Protein AF-A0A6M1NKU4-F1 (afdb_monomer)

Sequence (114 aa):
MQKVGSPSHYQNLQDRETDELILVNLTSPYQQQIQELIQLVLKEGKFTFDRKVSMEKLIEHAQGLSYYSIQKTLINAVKRSLFAMKDTRTLKPKINTQIWQDLLIQEKEALAIK

Secondary structure (DSSP, 8-state):
-PPTT-HHHHHHHHHHHHHHHHHHH-S-HHHHHHHHHHHHHTGGGTSEESS---HHHHHHHHTTS-HHHHHHHHHHHHHHHHHH-S-TT-SSPEE-HHHHHHHHHHHHHHHHT-

pLDDT: mean 79.91, std 14.36, range [42.19, 95.75]

Solvent-accessible surface area (backbone atoms only — not comparable to full-atom values): 6647 Å² total; per-residue (Å²): 135,85,61,89,86,38,74,70,51,55,49,58,49,50,53,51,55,49,51,50,53,48,58,68,57,58,69,32,71,64,55,54,51,49,51,51,52,52,41,57,74,28,56,79,66,53,36,43,62,68,59,99,68,60,69,67,59,57,44,60,67,48,59,95,56,53,71,66,56,52,51,51,34,47,54,49,20,45,51,55,29,57,73,69,48,90,66,88,80,59,86,59,50,51,27,45,57,63,58,29,52,53,41,45,51,52,52,51,54,64,58,72,77,109

Mean predicted aligned error: 11.02 Å

Radius of gyration: 20.95 Å; Cα contacts (8 Å, |Δi|>4): 77; chains: 1; bounding box: 64×49×31 Å

Structure (mmCIF, N/CA/C/O backbone):
data_AF-A0A6M1NKU4-F1
#
_entry.id   AF-A0A6M1NKU4-F1
#
loop_
_atom_site.group_PDB
_atom_site.id
_atom_site.type_symbol
_atom_site.label_atom_id
_atom_site.label_alt_id
_atom_site.label_comp_id
_atom_site.label_asym_id
_atom_site.label_entity_id
_atom_site.label_seq_id
_atom_site.pdbx_PDB_ins_code
_atom_site.Cartn_x
_atom_site.Cartn_y
_atom_site.Cartn_z
_atom_site.occupancy
_atom_site.B_iso_or_equiv
_atom_site.auth_seq_id
_atom_site.auth_comp_id
_atom_site.auth_asym_id
_atom_site.auth_atom_id
_atom_site.pdbx_PDB_model_num
ATOM 1 N N . MET A 1 1 ? -44.823 26.886 3.024 1.00 53.31 1 MET A N 1
ATOM 2 C CA . MET A 1 1 ? -43.696 27.833 2.875 1.00 53.31 1 MET A CA 1
ATOM 3 C C . MET A 1 1 ? -43.113 28.086 4.257 1.00 53.31 1 MET A C 1
ATOM 5 O O . MET A 1 1 ? -43.798 28.667 5.089 1.00 53.31 1 MET A O 1
ATOM 9 N N . GLN A 1 2 ? -41.924 27.559 4.548 1.00 55.16 2 GLN A N 1
ATOM 10 C CA . GLN A 1 2 ? -41.281 27.721 5.856 1.00 55.16 2 GLN A CA 1
ATOM 11 C C . GLN A 1 2 ? -40.702 29.141 5.949 1.00 55.16 2 GLN A C 1
ATOM 13 O O . GLN A 1 2 ? -39.984 29.565 5.045 1.00 55.16 2 GLN A O 1
ATOM 18 N N . LYS A 1 3 ? -41.072 29.909 6.983 1.00 58.81 3 LYS A N 1
ATOM 19 C CA . LYS A 1 3 ? -40.643 31.309 7.121 1.00 58.81 3 LYS A CA 1
ATOM 20 C C . LYS A 1 3 ? -39.154 31.370 7.471 1.00 58.81 3 LYS A C 1
ATOM 22 O O . LYS A 1 3 ? -38.728 30.748 8.447 1.00 58.81 3 LYS A O 1
ATOM 27 N N . VAL A 1 4 ? -38.388 32.126 6.684 1.00 59.09 4 VAL A N 1
ATOM 28 C CA . VAL A 1 4 ? -36.978 32.443 6.959 1.00 59.09 4 VAL A CA 1
ATOM 29 C C . VAL A 1 4 ? -36.848 33.034 8.367 1.00 59.09 4 VAL A C 1
ATOM 31 O O . VAL A 1 4 ? -37.649 33.881 8.758 1.00 59.09 4 VAL A O 1
ATOM 34 N N . GLY A 1 5 ? -35.905 32.514 9.154 1.00 58.09 5 GLY A N 1
ATOM 35 C CA . GLY A 1 5 ? -35.713 32.896 10.560 1.00 58.09 5 GLY A CA 1
ATOM 36 C C . GLY A 1 5 ? -36.561 32.136 11.594 1.00 58.09 5 GLY A C 1
ATOM 37 O O . GLY A 1 5 ? -36.564 32.499 12.765 1.00 58.09 5 GLY A O 1
ATOM 38 N N . SER A 1 6 ? -37.282 31.079 11.207 1.00 64.88 6 SER A N 1
ATOM 39 C CA . SER A 1 6 ? -37.908 30.177 12.192 1.00 64.88 6 SER A CA 1
ATOM 40 C C . SER A 1 6 ? -36.846 29.277 12.849 1.00 64.88 6 SER A C 1
ATOM 42 O O . SER A 1 6 ? -35.890 28.916 12.164 1.00 64.88 6 SER A O 1
ATOM 44 N N . PRO A 1 7 ? -37.006 28.821 14.106 1.00 66.00 7 PRO A N 1
ATOM 45 C CA . PRO A 1 7 ? -36.023 27.957 14.779 1.00 66.00 7 PRO A CA 1
ATOM 46 C C . PRO A 1 7 ? -35.606 26.729 13.952 1.00 66.00 7 PRO A C 1
ATOM 48 O O . PRO A 1 7 ? -34.427 26.419 13.839 1.00 66.00 7 PRO A O 1
ATOM 51 N N . SER A 1 8 ? -36.554 26.108 13.246 1.00 66.00 8 SER A N 1
ATOM 52 C CA . SER A 1 8 ? -36.288 24.971 12.354 1.00 66.00 8 SER A CA 1
ATOM 53 C C . SER A 1 8 ? -35.449 25.323 11.113 1.00 66.00 8 SER A C 1
ATOM 55 O O . SER A 1 8 ? -34.836 24.446 10.523 1.00 66.00 8 SER A O 1
ATOM 57 N N . HIS A 1 9 ? -35.426 26.587 10.680 1.00 63.38 9 HIS A N 1
ATOM 58 C CA . HIS A 1 9 ? -34.562 27.051 9.589 1.00 63.38 9 HIS A CA 1
ATOM 59 C C . HIS A 1 9 ? -33.100 27.158 10.041 1.00 63.38 9 HIS A C 1
ATOM 61 O O . HIS A 1 9 ? -32.214 26.783 9.282 1.00 63.38 9 HIS A O 1
ATOM 67 N N . TYR A 1 10 ? -32.859 27.609 11.278 1.00 61.44 10 TYR A N 1
ATOM 68 C CA . TYR A 1 10 ? -31.519 27.646 11.871 1.00 61.44 10 TYR A CA 1
ATOM 69 C C . TYR A 1 10 ? -30.987 26.242 12.167 1.00 61.44 10 TYR A C 1
ATOM 71 O O . TYR A 1 10 ? -29.826 25.975 11.877 1.00 61.44 10 TYR A O 1
ATOM 79 N N . GLN A 1 11 ? -31.854 25.334 12.627 1.00 67.19 11 GLN A N 1
ATOM 80 C CA . GLN A 1 11 ? -31.512 23.923 12.824 1.00 67.19 11 GLN A CA 1
ATOM 81 C C . GLN A 1 11 ? -31.032 23.275 11.515 1.00 67.19 11 GLN A C 1
ATOM 83 O O . GLN A 1 11 ? -29.927 22.760 11.456 1.00 67.19 11 GLN A O 1
ATOM 88 N N . ASN A 1 12 ? -31.792 23.428 10.423 1.00 72.06 12 ASN A N 1
ATOM 89 C CA . ASN A 1 12 ? -31.426 22.870 9.116 1.00 72.06 12 ASN A CA 1
ATOM 90 C C . ASN A 1 12 ? -30.137 23.472 8.522 1.00 72.06 12 ASN A C 1
ATOM 92 O O . ASN A 1 12 ? -29.499 22.838 7.686 1.00 72.06 12 ASN A O 1
ATOM 96 N N . LEU A 1 13 ? -29.785 24.713 8.879 1.00 61.97 13 LEU A N 1
ATOM 97 C CA . LEU A 1 13 ? -28.531 25.340 8.452 1.00 61.97 13 LEU A CA 1
ATOM 98 C C . LEU A 1 13 ? -27.347 24.800 9.261 1.00 61.97 13 LEU A C 1
ATOM 100 O O . LEU A 1 13 ? -26.348 24.421 8.659 1.00 61.97 13 LEU A O 1
ATOM 104 N N . GLN A 1 14 ? -27.498 24.674 10.583 1.00 67.62 14 GLN A N 1
ATOM 105 C CA . GLN A 1 14 ? -26.500 24.038 11.445 1.00 67.62 14 GLN A CA 1
ATOM 106 C C . GLN A 1 14 ? -26.290 22.570 11.084 1.00 67.62 14 GLN A C 1
ATOM 108 O O . GLN A 1 14 ? -25.148 22.148 10.958 1.00 67.62 14 GLN A O 1
ATOM 113 N N . ASP A 1 15 ? -27.355 21.806 10.853 1.00 65.75 15 ASP A N 1
ATOM 114 C CA . ASP A 1 15 ? -27.259 20.392 10.481 1.00 65.75 15 ASP A CA 1
ATOM 115 C C . ASP A 1 15 ? -26.511 20.228 9.145 1.00 65.75 15 ASP A C 1
ATOM 117 O O . ASP A 1 15 ? -25.635 19.378 9.029 1.00 65.75 15 ASP A O 1
ATOM 121 N N . ARG A 1 16 ? -26.748 21.116 8.167 1.00 68.19 16 ARG A N 1
ATOM 122 C CA . ARG A 1 16 ? -26.014 21.120 6.888 1.00 68.19 16 ARG A CA 1
ATOM 123 C C . ARG A 1 16 ? -24.546 21.525 7.022 1.00 68.19 16 ARG A C 1
ATOM 125 O O . ARG A 1 16 ? -23.703 20.902 6.385 1.00 68.19 16 ARG A O 1
ATOM 132 N N . GLU A 1 17 ? -24.234 22.540 7.826 1.00 64.56 17 GLU A N 1
ATOM 133 C CA . GLU A 1 17 ? -22.843 22.920 8.123 1.00 64.56 17 GLU A CA 1
ATOM 134 C C . GLU A 1 17 ? -22.112 21.808 8.892 1.00 64.56 17 GLU A C 1
ATOM 136 O O . GLU A 1 17 ? -20.930 21.557 8.656 1.00 64.56 17 GLU A O 1
ATOM 141 N N . THR A 1 18 ? -22.819 21.097 9.774 1.00 58.22 18 THR A N 1
ATOM 142 C CA . THR A 1 18 ? -22.282 19.960 10.532 1.00 58.22 18 THR A CA 1
ATOM 143 C C . THR A 1 18 ? -22.040 18.758 9.617 1.00 58.22 18 THR A C 1
ATOM 145 O O . THR A 1 18 ? -20.975 18.151 9.693 1.00 58.22 18 THR A O 1
ATOM 148 N N . ASP A 1 19 ? -22.957 18.459 8.695 1.00 56.53 19 ASP A N 1
ATOM 149 C CA . ASP A 1 19 ? -22.805 17.393 7.698 1.00 56.53 19 ASP A CA 1
ATOM 150 C C . ASP A 1 19 ? -21.655 17.670 6.710 1.00 56.53 19 ASP A C 1
ATOM 152 O O . ASP A 1 19 ? -20.893 16.759 6.377 1.00 56.53 19 ASP A O 1
ATOM 156 N N . GLU A 1 20 ? -21.458 18.924 6.281 1.00 57.16 20 GLU A N 1
ATOM 157 C CA . GLU A 1 20 ? -20.295 19.325 5.4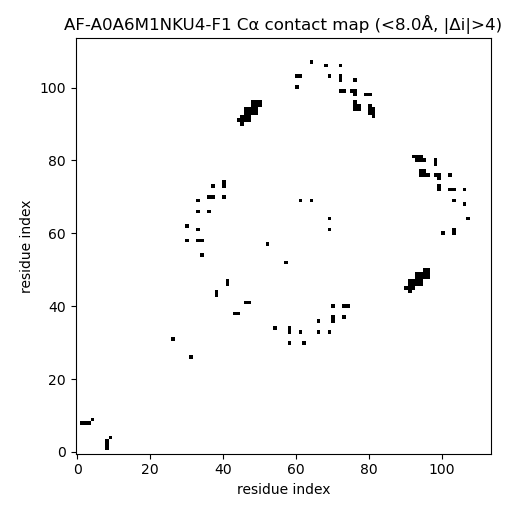71 1.00 57.16 20 GLU A CA 1
ATOM 158 C C . GLU A 1 20 ? -18.976 19.228 6.256 1.00 57.16 20 GLU A C 1
ATOM 160 O O . GLU A 1 20 ? -17.985 18.714 5.733 1.00 57.16 20 GLU A O 1
ATOM 165 N N . LEU A 1 21 ? -18.950 19.649 7.526 1.00 55.72 21 LEU A N 1
ATOM 166 C CA . LEU A 1 21 ? -17.779 19.498 8.401 1.00 55.72 21 LEU A CA 1
ATOM 167 C C . LEU A 1 21 ? -17.446 18.029 8.682 1.00 55.72 21 LEU A C 1
ATOM 169 O O . LEU A 1 21 ? -16.270 17.673 8.791 1.00 55.72 21 LEU A O 1
ATOM 173 N N . ILE A 1 22 ? -18.458 17.170 8.773 1.00 51.00 22 ILE A N 1
ATOM 174 C CA . ILE A 1 22 ? -18.294 15.724 8.892 1.00 51.00 22 ILE A CA 1
ATOM 175 C C . ILE A 1 22 ? -17.687 15.175 7.592 1.00 51.00 22 ILE A C 1
ATOM 177 O O . ILE A 1 22 ? -16.645 14.532 7.655 1.00 51.00 22 ILE A O 1
ATOM 181 N N . LEU A 1 23 ? -18.219 15.505 6.411 1.00 49.56 23 LEU A N 1
ATOM 182 C CA . LEU A 1 23 ? -17.673 15.060 5.115 1.00 49.56 23 LEU A CA 1
ATOM 183 C C . LEU A 1 23 ? -16.225 15.519 4.854 1.00 49.56 23 LEU A C 1
ATOM 185 O O . LEU A 1 23 ? -15.425 14.739 4.337 1.00 49.56 23 LEU A O 1
ATOM 189 N N . VAL A 1 24 ? -15.856 16.741 5.253 1.00 51.03 24 VAL A N 1
ATOM 190 C CA . VAL A 1 24 ? -14.492 17.287 5.090 1.00 51.03 24 VAL A CA 1
ATOM 191 C C . VAL A 1 24 ? -13.487 16.683 6.089 1.00 51.03 24 VAL A C 1
ATOM 193 O O . VAL A 1 24 ? -12.321 16.501 5.744 1.00 51.03 24 VAL A O 1
ATOM 196 N N . ASN A 1 25 ? -13.916 16.283 7.292 1.00 47.50 25 ASN A N 1
ATOM 197 C CA . ASN A 1 25 ? -13.081 15.514 8.233 1.00 47.50 25 ASN A CA 1
ATOM 198 C C . ASN A 1 25 ? -13.058 13.995 7.936 1.00 47.50 25 ASN A C 1
ATOM 200 O O . ASN A 1 25 ? -12.262 13.255 8.520 1.00 47.50 25 ASN A O 1
ATOM 204 N N . LEU A 1 26 ? -13.919 13.518 7.028 1.00 42.19 26 LEU A N 1
ATOM 205 C CA . LEU A 1 26 ? -14.087 12.104 6.674 1.00 42.19 26 LEU A CA 1
ATOM 206 C C . LEU A 1 26 ? -13.152 11.597 5.562 1.00 42.19 26 LEU A C 1
ATOM 208 O O . LEU A 1 26 ? -13.098 10.382 5.363 1.00 42.19 26 LEU A O 1
ATOM 212 N N . THR A 1 27 ? -12.314 12.436 4.932 1.00 51.56 27 THR A N 1
ATOM 213 C CA . THR A 1 27 ? -10.993 11.945 4.484 1.00 51.56 27 THR A CA 1
ATOM 214 C C . THR A 1 27 ? -10.153 11.711 5.732 1.00 51.56 27 THR A C 1
ATOM 216 O O . THR A 1 27 ? -9.376 12.569 6.142 1.00 51.56 27 THR A O 1
ATOM 219 N N . SER A 1 28 ? -10.425 10.589 6.401 1.00 63.88 28 SER A N 1
ATOM 220 C CA . SER A 1 28 ? -9.990 10.286 7.763 1.00 63.88 28 SER A CA 1
ATOM 221 C C . SER A 1 28 ? -8.502 10.612 7.966 1.00 63.88 28 SER A C 1
ATOM 223 O O . SER A 1 28 ? -7.705 10.302 7.074 1.00 63.88 28 SER A O 1
ATOM 225 N N . PRO A 1 29 ? -8.073 11.136 9.134 1.00 69.69 29 PRO A N 1
ATOM 226 C CA . PRO A 1 29 ? -6.647 11.296 9.449 1.00 69.69 29 PRO A CA 1
ATOM 227 C C . PRO A 1 29 ? -5.860 10.000 9.203 1.00 69.69 29 PRO A C 1
ATOM 229 O O . PRO A 1 29 ? -4.696 10.032 8.819 1.00 69.69 29 PRO A O 1
ATOM 232 N N . TYR A 1 30 ? -6.525 8.849 9.316 1.00 80.56 30 TYR A N 1
ATOM 233 C CA . TYR A 1 30 ? -5.987 7.552 8.933 1.00 80.56 30 TYR A CA 1
ATOM 234 C C . TYR A 1 30 ? -5.652 7.432 7.432 1.00 80.56 30 TYR A C 1
ATOM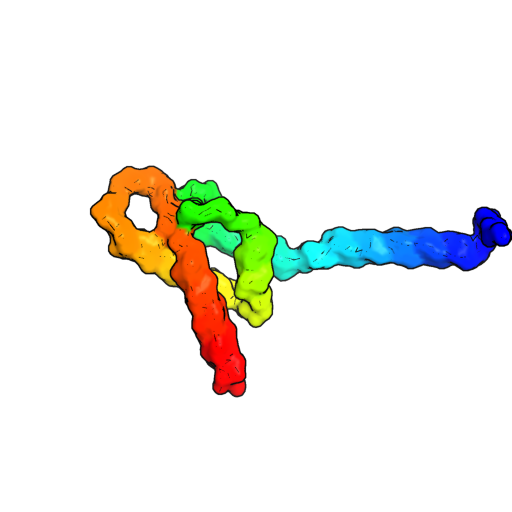 236 O O . TYR A 1 30 ? -4.571 6.976 7.074 1.00 80.56 30 TYR A O 1
ATOM 244 N N . GLN A 1 31 ? -6.534 7.874 6.531 1.00 84.44 31 GLN A N 1
ATOM 245 C CA . GLN A 1 31 ? -6.276 7.870 5.086 1.00 84.44 31 GLN A CA 1
ATOM 246 C C . GLN A 1 31 ? -5.132 8.819 4.706 1.00 84.44 31 GLN A C 1
ATOM 248 O O . GLN A 1 31 ? -4.290 8.454 3.885 1.00 84.44 31 GLN A O 1
ATOM 253 N N . GLN A 1 32 ? -5.064 9.999 5.333 1.00 85.69 32 GLN A N 1
ATOM 254 C CA . GLN A 1 32 ? -3.952 10.939 5.144 1.00 85.69 32 GLN A CA 1
ATOM 255 C C . GLN A 1 32 ? -2.624 10.332 5.613 1.00 85.69 32 GLN A C 1
ATOM 257 O O . GLN A 1 32 ? -1.646 10.340 4.871 1.00 85.69 32 GLN A O 1
ATOM 262 N N . GLN A 1 33 ? -2.610 9.702 6.788 1.00 88.38 33 GLN A N 1
ATOM 263 C CA . GLN A 1 33 ? -1.428 9.020 7.317 1.00 88.38 33 GLN A CA 1
ATOM 264 C C . GLN A 1 33 ? -0.990 7.842 6.431 1.00 88.38 33 GLN A C 1
ATOM 266 O O . GLN A 1 33 ? 0.206 7.633 6.227 1.00 88.38 33 GLN A O 1
ATOM 271 N N . ILE A 1 34 ? -1.929 7.088 5.844 1.00 89.50 34 ILE A N 1
ATOM 272 C CA . ILE A 1 34 ? -1.595 6.055 4.849 1.00 89.50 34 ILE A CA 1
ATOM 273 C C . ILE A 1 34 ? -0.978 6.691 3.602 1.00 89.50 34 ILE A C 1
ATOM 275 O O . ILE A 1 34 ? 0.023 6.184 3.095 1.00 89.50 34 ILE A O 1
ATOM 279 N N . GLN A 1 35 ? -1.544 7.789 3.103 1.00 90.88 35 GLN A N 1
ATOM 280 C CA . GLN A 1 35 ? -0.995 8.493 1.948 1.00 90.88 35 GLN A CA 1
ATOM 281 C C . GLN A 1 35 ? 0.443 8.958 2.200 1.00 90.88 35 GLN A C 1
ATOM 283 O O . GLN A 1 35 ? 1.320 8.715 1.368 1.00 90.88 35 GLN A O 1
ATOM 288 N N . GLU A 1 36 ? 0.695 9.589 3.345 1.00 90.31 36 GLU A N 1
ATOM 289 C CA . GLU A 1 36 ? 2.027 10.032 3.764 1.00 90.31 36 GLU A CA 1
ATOM 290 C C . GLU A 1 36 ? 2.996 8.855 3.872 1.00 90.31 36 GLU A C 1
ATOM 292 O O . GLU A 1 36 ? 4.106 8.910 3.342 1.00 90.31 36 GLU A O 1
ATOM 297 N N . LEU A 1 37 ? 2.560 7.745 4.475 1.00 91.31 37 LEU A N 1
ATOM 298 C CA . LEU A 1 37 ? 3.352 6.522 4.565 1.00 91.31 37 LEU A CA 1
ATOM 299 C C . LEU A 1 37 ? 3.731 5.989 3.177 1.00 91.31 37 LEU A C 1
ATOM 301 O O . LEU A 1 37 ? 4.888 5.628 2.947 1.00 91.31 37 LEU A O 1
ATOM 305 N N . ILE A 1 38 ? 2.779 5.951 2.239 1.00 90.88 38 ILE A N 1
ATOM 306 C CA . ILE A 1 38 ? 3.038 5.529 0.859 1.00 90.88 38 ILE A CA 1
ATOM 307 C C . ILE A 1 38 ? 4.080 6.456 0.229 1.00 90.88 38 ILE A C 1
ATOM 309 O O . ILE A 1 38 ? 5.080 5.975 -0.302 1.00 90.88 38 ILE A O 1
ATOM 313 N N . GLN A 1 39 ? 3.899 7.775 0.322 1.00 90.88 39 GLN A N 1
ATOM 314 C CA . GLN A 1 39 ? 4.831 8.752 -0.249 1.00 90.88 39 GLN A CA 1
ATOM 315 C C . GLN A 1 39 ? 6.243 8.641 0.345 1.00 90.88 39 GLN A C 1
ATOM 317 O O . GLN A 1 39 ? 7.230 8.674 -0.400 1.00 90.88 39 GLN A O 1
ATOM 322 N N . LEU A 1 40 ? 6.343 8.423 1.658 1.00 90.94 40 LEU A N 1
ATOM 323 C CA . LEU A 1 40 ? 7.605 8.229 2.367 1.00 90.94 40 LEU A CA 1
ATOM 324 C C . LEU A 1 40 ? 8.341 6.978 1.869 1.00 90.94 40 LEU A C 1
ATOM 326 O O . LEU A 1 40 ? 9.540 7.023 1.585 1.00 90.94 40 LEU A O 1
ATOM 330 N N . VAL A 1 41 ? 7.631 5.857 1.710 1.00 88.31 41 VAL A N 1
ATOM 331 C CA . VAL A 1 41 ? 8.229 4.607 1.211 1.00 88.31 41 VAL A CA 1
ATOM 332 C C . VAL A 1 41 ? 8.631 4.726 -0.260 1.00 88.31 41 VAL A C 1
ATOM 334 O O . VAL A 1 41 ? 9.684 4.218 -0.654 1.00 88.31 41 VAL A O 1
ATOM 337 N N . LEU A 1 42 ? 7.865 5.471 -1.062 1.00 88.19 42 LEU A N 1
ATOM 338 C CA . LEU A 1 42 ? 8.244 5.834 -2.431 1.00 88.19 42 LEU A CA 1
ATOM 339 C C . LEU A 1 42 ? 9.430 6.816 -2.493 1.00 88.19 42 LEU A C 1
ATOM 341 O O . LEU A 1 42 ? 9.887 7.149 -3.594 1.00 88.19 42 LEU A O 1
ATOM 345 N N . LYS A 1 43 ? 9.952 7.243 -1.331 1.00 84.62 43 LYS A N 1
ATOM 346 C CA . LYS A 1 43 ? 11.025 8.228 -1.165 1.00 84.62 43 LYS A CA 1
ATOM 347 C C . LYS A 1 43 ? 10.780 9.459 -2.035 1.00 84.62 43 LYS A C 1
ATOM 349 O O . LYS A 1 43 ? 11.658 9.835 -2.811 1.00 84.62 43 LYS A O 1
ATOM 354 N N . GLU A 1 44 ? 9.562 9.997 -1.964 1.00 76.50 44 GLU A N 1
ATOM 355 C CA . GLU A 1 44 ? 9.166 11.229 -2.660 1.00 76.50 44 GLU A CA 1
ATOM 356 C C . GLU A 1 44 ? 9.455 11.194 -4.177 1.00 76.50 44 GLU A C 1
ATOM 358 O O . GLU A 1 44 ? 9.941 12.150 -4.777 1.00 76.50 44 GLU A O 1
ATOM 363 N N . GLY A 1 45 ? 9.174 10.060 -4.830 1.00 70.06 45 GLY A N 1
ATOM 364 C CA . GLY A 1 45 ? 9.230 9.943 -6.294 1.00 70.06 45 GLY A CA 1
ATOM 365 C C . GLY A 1 45 ? 10.497 9.303 -6.868 1.00 70.06 45 GLY A C 1
ATOM 366 O O . GLY A 1 45 ? 10.666 9.283 -8.093 1.00 70.06 45 GLY A O 1
ATOM 367 N N . LYS A 1 46 ? 11.362 8.722 -6.022 1.00 83.88 46 LYS A N 1
ATOM 368 C CA . LYS A 1 46 ? 12.419 7.793 -6.482 1.00 83.88 46 LYS A CA 1
ATOM 369 C C . LYS A 1 46 ? 11.837 6.471 -6.980 1.00 83.88 46 LYS A C 1
ATOM 371 O O . LYS A 1 46 ? 12.429 5.827 -7.843 1.00 83.88 46 LYS A O 1
ATOM 376 N N . PHE A 1 47 ? 10.668 6.098 -6.467 1.00 86.75 47 PHE A N 1
ATOM 377 C CA . PHE A 1 47 ? 9.875 4.982 -6.957 1.00 86.75 47 PHE A CA 1
ATOM 378 C C . PHE A 1 47 ? 8.533 5.477 -7.484 1.00 86.75 47 PHE A C 1
ATOM 380 O O . PHE A 1 47 ? 7.976 6.459 -6.996 1.00 86.75 47 PHE A O 1
ATOM 387 N N . THR A 1 48 ? 8.004 4.776 -8.480 1.00 88.75 48 THR A N 1
ATOM 388 C CA . THR A 1 48 ? 6.665 5.033 -9.026 1.00 88.75 48 THR A CA 1
ATOM 389 C C . THR A 1 48 ? 5.938 3.714 -9.216 1.00 88.75 48 THR A C 1
ATOM 391 O O . THR A 1 48 ? 6.584 2.680 -9.346 1.00 88.75 48 THR A O 1
ATOM 394 N N . PHE A 1 49 ? 4.610 3.720 -9.230 1.00 90.00 49 PHE A N 1
ATOM 395 C CA . PHE A 1 49 ? 3.854 2.521 -9.585 1.00 90.00 49 PHE A CA 1
ATOM 396 C C . PHE A 1 49 ? 3.918 2.255 -11.095 1.00 90.00 49 PHE A C 1
ATOM 398 O O . PHE A 1 49 ? 4.056 3.176 -11.903 1.00 90.00 49 PHE A O 1
ATOM 405 N N . ASP A 1 50 ? 3.848 0.983 -11.481 1.00 89.12 50 ASP A N 1
ATOM 406 C CA . ASP A 1 50 ? 3.923 0.535 -12.874 1.00 89.12 50 ASP A CA 1
ATOM 407 C C . ASP A 1 50 ? 2.708 0.946 -13.716 1.00 89.12 50 ASP A C 1
ATOM 409 O O . ASP A 1 50 ? 2.840 1.185 -14.921 1.00 89.12 50 ASP A O 1
ATOM 413 N N . ARG A 1 51 ? 1.550 1.094 -13.070 1.00 88.00 51 ARG A N 1
ATOM 414 C CA . ARG A 1 51 ? 0.276 1.524 -13.655 1.00 88.00 51 ARG A CA 1
ATOM 415 C C . ARG A 1 51 ? -0.213 2.836 -13.042 1.00 88.00 51 ARG A C 1
ATOM 417 O O . ARG A 1 51 ? 0.068 3.151 -11.888 1.00 88.00 51 ARG A O 1
ATOM 424 N N . LYS A 1 52 ? -1.004 3.590 -13.814 1.00 81.81 52 LYS A N 1
ATOM 425 C CA . LYS A 1 52 ? -1.731 4.764 -13.308 1.00 81.81 52 LYS A CA 1
ATOM 426 C C . LYS A 1 52 ? -2.868 4.286 -12.403 1.00 81.81 52 LYS A C 1
ATOM 428 O O . LYS A 1 52 ? -3.925 3.903 -12.893 1.00 81.81 52 LYS A O 1
ATOM 433 N N . VAL A 1 53 ? -2.633 4.278 -11.096 1.00 81.94 53 VAL A N 1
ATOM 434 C CA . VAL A 1 53 ? -3.644 3.968 -10.076 1.00 81.94 53 VAL A CA 1
ATOM 435 C C . VAL A 1 53 ? -3.799 5.187 -9.185 1.00 81.94 53 VAL A C 1
ATOM 437 O O . VAL A 1 53 ? -2.807 5.823 -8.829 1.00 81.94 53 VAL A O 1
ATOM 440 N N . SER A 1 54 ? -5.046 5.542 -8.875 1.00 84.69 54 SER A N 1
ATOM 441 C CA . SER A 1 54 ? -5.323 6.657 -7.976 1.00 84.69 54 SER A CA 1
ATOM 442 C C . SER A 1 54 ? -4.869 6.313 -6.561 1.00 84.69 54 SER A C 1
ATOM 444 O O . SER A 1 54 ? -5.004 5.177 -6.106 1.00 84.69 54 SER A O 1
ATOM 446 N N . MET A 1 55 ? -4.345 7.316 -5.858 1.00 83.75 55 MET A N 1
ATOM 447 C CA . MET A 1 55 ? -3.941 7.167 -4.461 1.00 83.75 55 MET A CA 1
ATOM 448 C C . MET A 1 55 ? -5.109 6.683 -3.591 1.00 83.75 55 MET A C 1
ATOM 450 O O . MET A 1 55 ? -4.932 5.789 -2.772 1.00 83.75 55 MET A O 1
ATOM 454 N N . GLU A 1 56 ? -6.317 7.181 -3.856 1.00 85.88 56 GLU A N 1
ATOM 455 C CA . GLU A 1 56 ? -7.560 6.768 -3.193 1.00 85.88 56 GLU A CA 1
ATOM 456 C C . GLU A 1 56 ? -7.775 5.249 -3.219 1.00 85.88 56 GLU A C 1
ATOM 458 O O . GLU A 1 56 ? -8.011 4.650 -2.174 1.00 85.88 56 GLU A O 1
ATOM 463 N N . LYS A 1 57 ? -7.599 4.598 -4.379 1.00 88.50 57 LYS A N 1
ATOM 464 C CA . LYS A 1 57 ? -7.754 3.138 -4.499 1.00 88.50 57 LYS A CA 1
ATOM 465 C C . LYS A 1 57 ? -6.684 2.378 -3.725 1.00 88.50 57 LYS A C 1
ATOM 467 O O . LYS A 1 57 ? -6.955 1.332 -3.146 1.00 88.50 57 LYS A O 1
ATOM 472 N N . LEU A 1 58 ? -5.450 2.882 -3.720 1.00 87.94 58 LEU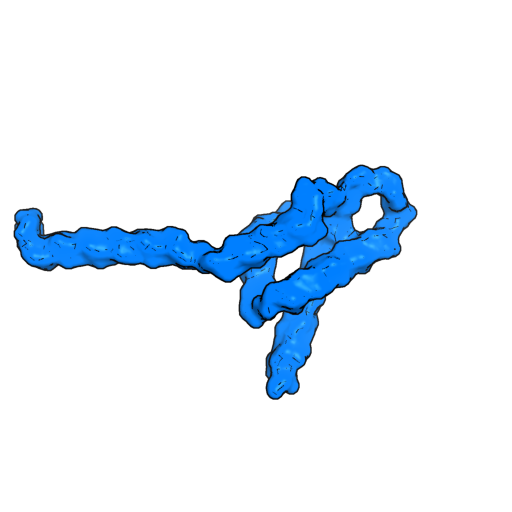 A N 1
ATOM 473 C CA . LEU A 1 58 ? -4.361 2.262 -2.959 1.00 87.94 58 LEU A CA 1
ATOM 474 C C . LEU A 1 58 ? -4.641 2.324 -1.455 1.00 87.94 58 LEU A C 1
ATOM 476 O O . LEU A 1 58 ? -4.429 1.337 -0.751 1.00 87.94 58 LEU A O 1
ATOM 480 N N . ILE A 1 59 ? -5.158 3.460 -0.986 1.00 89.12 59 ILE A N 1
ATOM 481 C CA . ILE A 1 59 ? -5.571 3.647 0.403 1.00 89.12 59 ILE A CA 1
ATOM 482 C C . ILE A 1 59 ? -6.735 2.711 0.737 1.00 89.12 59 ILE A C 1
ATOM 484 O O . ILE A 1 59 ? -6.657 2.013 1.742 1.00 89.12 59 ILE A O 1
ATOM 488 N N . GLU A 1 60 ? -7.766 2.636 -0.108 1.00 88.81 60 GLU A N 1
ATOM 489 C CA . GLU A 1 60 ? -8.922 1.743 0.070 1.00 88.81 60 GLU A CA 1
ATOM 490 C C . GLU A 1 60 ? -8.489 0.278 0.250 1.00 88.81 60 GLU A C 1
ATOM 492 O O . GLU A 1 60 ? -8.898 -0.394 1.197 1.00 88.81 60 GLU A O 1
ATOM 497 N N . HIS A 1 61 ? -7.566 -0.212 -0.582 1.00 88.31 61 HIS A N 1
ATOM 498 C CA . HIS A 1 61 ? -7.034 -1.569 -0.430 1.00 88.31 61 HIS A CA 1
ATOM 499 C C . HIS A 1 61 ? -6.263 -1.779 0.879 1.00 88.31 61 HIS A C 1
ATOM 501 O O . HIS A 1 61 ? -6.284 -2.884 1.428 1.00 88.31 61 HIS A O 1
ATOM 507 N N . ALA A 1 62 ? -5.600 -0.742 1.386 1.00 88.94 62 ALA A N 1
ATOM 508 C CA . ALA A 1 62 ? -4.835 -0.780 2.626 1.00 88.94 62 ALA A CA 1
ATOM 509 C C . ALA A 1 62 ? -5.698 -0.580 3.887 1.00 88.94 62 ALA A C 1
ATOM 511 O O . ALA A 1 62 ? -5.247 -0.915 4.983 1.00 88.94 62 ALA A O 1
ATOM 512 N N . GLN A 1 63 ? -6.935 -0.085 3.752 1.00 86.50 63 GLN A N 1
ATOM 513 C CA . GLN A 1 63 ? -7.832 0.137 4.886 1.00 86.50 63 GLN A CA 1
ATOM 514 C C . GLN A 1 63 ? -8.052 -1.141 5.702 1.00 86.50 63 GLN A C 1
ATOM 516 O O . GLN A 1 63 ? -8.193 -2.240 5.154 1.00 86.50 63 GLN A O 1
ATOM 521 N N . GLY A 1 64 ? -8.089 -0.976 7.025 1.00 84.19 64 GLY A N 1
ATOM 522 C CA . GLY A 1 64 ? -8.263 -2.066 7.988 1.00 84.19 64 GLY A CA 1
ATOM 523 C C . GLY A 1 64 ? -6.957 -2.744 8.410 1.00 84.19 64 GLY A C 1
ATOM 524 O O . GLY A 1 64 ? -6.983 -3.601 9.287 1.00 84.19 64 GLY A O 1
ATOM 525 N N . LEU A 1 65 ? -5.813 -2.360 7.834 1.00 87.44 65 LEU A N 1
ATOM 526 C CA . LEU A 1 65 ? -4.499 -2.839 8.262 1.00 87.44 65 LEU A CA 1
ATOM 527 C C . LEU A 1 65 ? -3.797 -1.834 9.181 1.00 87.44 65 LEU A C 1
ATOM 529 O O . LEU A 1 65 ? -3.978 -0.620 9.087 1.00 87.44 65 LEU A O 1
ATOM 533 N N . SER A 1 66 ? -2.935 -2.344 10.059 1.00 89.25 66 SER A N 1
ATOM 534 C CA . SER A 1 66 ? -2.046 -1.488 10.848 1.00 89.25 66 SER A CA 1
ATOM 535 C C . SER A 1 66 ? -1.030 -0.768 9.949 1.00 89.25 66 SER A C 1
ATOM 537 O O . SER A 1 66 ? -0.621 -1.301 8.914 1.00 89.25 66 SER A O 1
ATOM 539 N N . TYR A 1 67 ? -0.541 0.402 10.372 1.00 89.62 67 TYR A N 1
ATOM 540 C CA . TYR A 1 67 ? 0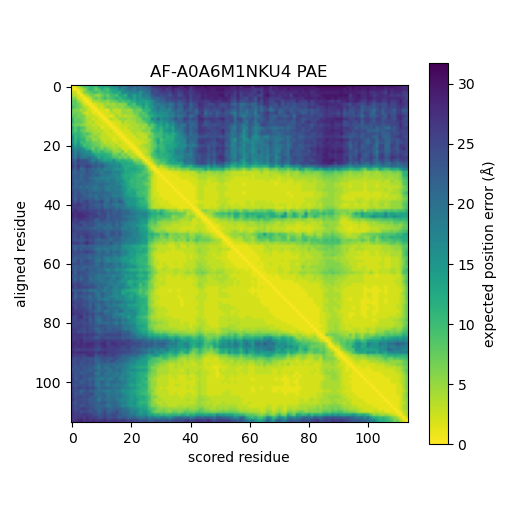.531 1.117 9.663 1.00 89.62 67 TYR A CA 1
ATOM 541 C C . TYR A 1 67 ? 1.765 0.250 9.418 1.00 89.62 67 TYR A C 1
ATOM 543 O O . TYR A 1 67 ? 2.338 0.280 8.331 1.00 89.62 67 TYR A O 1
ATOM 551 N N . TYR A 1 68 ? 2.139 -0.570 10.403 1.00 90.00 68 TYR A N 1
ATOM 552 C CA . TYR A 1 68 ? 3.251 -1.505 10.274 1.00 90.00 68 TYR A CA 1
ATOM 553 C C . TYR A 1 68 ? 3.009 -2.528 9.156 1.00 90.00 68 TYR A C 1
ATOM 555 O O . TYR A 1 68 ? 3.887 -2.746 8.321 1.00 90.00 68 TYR A O 1
ATOM 563 N N . SER A 1 69 ? 1.815 -3.124 9.094 1.00 91.88 69 SER A N 1
ATOM 564 C CA . SER A 1 69 ? 1.437 -4.079 8.045 1.00 91.88 69 SER A CA 1
ATOM 565 C C . SER A 1 69 ? 1.458 -3.433 6.654 1.00 91.88 69 SER A C 1
ATOM 567 O O . SER A 1 69 ? 2.022 -3.998 5.713 1.00 91.88 69 SER A O 1
ATOM 569 N N . ILE A 1 70 ? 0.927 -2.214 6.522 1.00 93.00 70 ILE A N 1
ATOM 570 C CA . ILE A 1 70 ? 0.949 -1.448 5.265 1.00 93.00 70 ILE A CA 1
ATOM 571 C C . ILE A 1 70 ? 2.396 -1.152 4.847 1.00 93.00 70 ILE A C 1
ATOM 573 O O . ILE A 1 70 ? 2.792 -1.422 3.713 1.00 93.00 70 ILE A O 1
ATOM 577 N N . GLN A 1 71 ? 3.223 -0.667 5.776 1.00 93.12 71 GLN A N 1
ATOM 578 C CA . GLN A 1 71 ? 4.631 -0.366 5.524 1.00 93.12 71 GLN A CA 1
ATOM 579 C C . GLN A 1 71 ? 5.411 -1.618 5.103 1.00 93.12 71 GLN A C 1
ATOM 581 O O . GLN A 1 71 ? 6.142 -1.603 4.111 1.00 93.12 71 GLN A O 1
ATOM 586 N N . LYS A 1 72 ? 5.251 -2.719 5.844 1.00 94.25 72 LYS A N 1
ATOM 587 C CA . LYS A 1 72 ? 5.927 -3.998 5.600 1.00 94.25 72 LYS A CA 1
ATOM 588 C C . LYS A 1 72 ? 5.563 -4.567 4.230 1.00 94.25 72 LYS A C 1
ATOM 590 O O . LYS A 1 72 ? 6.458 -4.954 3.475 1.00 94.25 72 LYS A O 1
ATOM 595 N N . THR A 1 73 ? 4.275 -4.612 3.893 1.00 95.75 73 THR A N 1
ATOM 596 C CA . THR A 1 73 ? 3.804 -5.115 2.591 1.00 95.75 73 THR A CA 1
ATOM 597 C C . THR A 1 73 ? 4.295 -4.236 1.442 1.00 95.75 73 THR A C 1
ATOM 599 O O . THR A 1 73 ? 4.779 -4.771 0.443 1.00 95.75 73 THR A O 1
ATOM 602 N N . LEU A 1 74 ? 4.287 -2.908 1.599 1.00 94.19 74 LEU A N 1
ATOM 603 C CA . LEU A 1 74 ? 4.783 -1.987 0.576 1.00 94.19 74 LEU A CA 1
ATOM 604 C C . LEU A 1 74 ? 6.299 -2.120 0.366 1.00 94.19 74 LEU A C 1
ATOM 606 O O . LEU A 1 74 ? 6.747 -2.273 -0.768 1.00 94.19 74 LEU A O 1
ATOM 610 N N . ILE A 1 75 ? 7.100 -2.158 1.438 1.00 92.94 75 ILE A N 1
ATOM 611 C CA . ILE A 1 75 ? 8.555 -2.392 1.354 1.00 92.94 75 ILE A CA 1
ATOM 612 C C . ILE A 1 75 ? 8.853 -3.729 0.663 1.00 92.94 75 ILE A C 1
ATOM 614 O O . ILE A 1 75 ? 9.764 -3.816 -0.165 1.00 92.94 75 ILE A O 1
ATOM 618 N N . ASN A 1 76 ? 8.088 -4.776 0.974 1.00 94.94 76 ASN A N 1
ATOM 619 C CA . ASN A 1 76 ? 8.240 -6.076 0.329 1.00 94.94 76 ASN A CA 1
ATOM 620 C C . ASN A 1 76 ? 7.889 -6.023 -1.162 1.00 94.94 76 ASN A C 1
ATOM 622 O O . ASN A 1 76 ? 8.611 -6.613 -1.967 1.00 94.94 76 ASN A O 1
ATOM 626 N N . ALA A 1 77 ? 6.846 -5.285 -1.546 1.00 94.00 77 ALA A N 1
ATOM 627 C CA . ALA A 1 77 ? 6.511 -5.063 -2.947 1.00 94.00 77 ALA A CA 1
ATOM 628 C C . ALA A 1 77 ? 7.631 -4.319 -3.690 1.00 94.00 77 ALA A C 1
ATOM 630 O O . ALA A 1 77 ? 7.996 -4.726 -4.796 1.00 94.00 77 ALA A O 1
ATOM 631 N N . VAL A 1 78 ? 8.238 -3.295 -3.072 1.00 91.56 78 VAL A N 1
ATOM 632 C CA . VAL A 1 78 ? 9.404 -2.590 -3.637 1.00 91.56 78 VAL A CA 1
ATOM 633 C C . VAL A 1 78 ? 10.559 -3.559 -3.864 1.00 91.56 78 VAL A C 1
ATOM 635 O O . VAL A 1 78 ? 11.070 -3.646 -4.977 1.00 91.56 78 VAL A O 1
ATOM 638 N N . LYS A 1 79 ? 10.939 -4.338 -2.842 1.00 91.25 79 LYS A N 1
ATOM 639 C CA . LYS A 1 79 ? 12.024 -5.327 -2.946 1.00 91.25 79 LYS A CA 1
ATOM 640 C C . LYS A 1 79 ? 11.759 -6.335 -4.064 1.00 91.25 79 LYS A C 1
ATOM 642 O O . LYS A 1 79 ? 12.608 -6.504 -4.931 1.00 91.25 79 LYS A O 1
ATOM 647 N N . ARG A 1 80 ? 10.579 -6.968 -4.079 1.00 92.69 80 ARG A N 1
ATOM 648 C CA . ARG A 1 80 ? 10.192 -7.949 -5.111 1.00 92.69 80 ARG A CA 1
ATOM 649 C C . ARG A 1 80 ? 10.234 -7.344 -6.513 1.00 92.69 80 ARG A C 1
ATOM 651 O O . ARG A 1 80 ? 10.744 -7.980 -7.428 1.00 92.69 80 ARG A O 1
ATOM 658 N N . SER A 1 81 ? 9.755 -6.109 -6.662 1.00 90.94 81 SER A N 1
ATOM 659 C CA . SER A 1 81 ? 9.783 -5.398 -7.944 1.00 90.94 81 SER A CA 1
ATOM 660 C C . SER A 1 81 ? 11.215 -5.125 -8.402 1.00 90.94 81 SER A C 1
ATOM 662 O O . SER A 1 81 ? 11.530 -5.362 -9.561 1.00 90.94 81 SER A O 1
ATOM 664 N N . LEU A 1 82 ? 12.096 -4.690 -7.496 1.00 88.31 82 LEU A N 1
ATOM 665 C CA . LEU A 1 82 ? 13.509 -4.448 -7.797 1.00 88.31 82 LEU A CA 1
ATOM 666 C C . LEU A 1 82 ? 14.259 -5.729 -8.175 1.00 88.31 82 LEU A C 1
ATOM 668 O O . LEU A 1 82 ? 15.017 -5.717 -9.136 1.00 88.31 82 LEU A O 1
ATOM 672 N N . PHE A 1 83 ? 14.031 -6.839 -7.468 1.00 88.62 83 PHE A N 1
ATOM 673 C CA . PHE A 1 83 ? 14.667 -8.120 -7.802 1.00 88.62 83 PHE A CA 1
ATOM 674 C C . PHE A 1 83 ? 14.178 -8.704 -9.132 1.00 88.62 83 PHE A C 1
ATOM 676 O O . PHE A 1 83 ? 14.923 -9.417 -9.796 1.00 88.62 83 PHE A O 1
ATOM 683 N N . ALA A 1 84 ? 12.941 -8.403 -9.533 1.00 87.75 84 ALA A N 1
ATOM 684 C CA . ALA A 1 84 ? 12.399 -8.818 -10.823 1.00 87.75 84 ALA A CA 1
ATOM 685 C C . ALA A 1 84 ? 12.891 -7.949 -11.999 1.00 87.75 84 ALA A C 1
ATOM 687 O O . ALA A 1 84 ? 12.721 -8.339 -13.159 1.00 87.75 84 ALA A O 1
ATOM 688 N N . MET A 1 85 ? 13.489 -6.779 -11.739 1.00 83.06 85 MET A N 1
ATOM 689 C CA . MET A 1 85 ? 14.047 -5.932 -12.793 1.00 83.06 85 MET A CA 1
ATOM 690 C C . MET A 1 85 ? 15.317 -6.559 -13.361 1.00 83.06 85 MET A C 1
ATOM 692 O O . MET A 1 85 ? 16.293 -6.791 -12.655 1.00 83.06 85 MET A O 1
ATOM 696 N N . LYS A 1 86 ? 15.311 -6.793 -14.675 1.00 74.06 86 LYS A N 1
ATOM 697 C CA . LYS A 1 86 ? 16.480 -7.297 -15.408 1.00 74.06 86 LYS A CA 1
ATOM 698 C C . LYS A 1 86 ? 17.524 -6.214 -15.681 1.00 74.06 86 LYS A C 1
ATOM 700 O O . LYS A 1 86 ? 18.685 -6.540 -15.896 1.00 74.06 86 LYS A O 1
ATOM 705 N N . ASP A 1 87 ? 17.110 -4.947 -15.694 1.00 73.31 87 ASP A N 1
ATOM 706 C CA . ASP A 1 87 ? 17.990 -3.810 -15.949 1.00 73.31 87 ASP A CA 1
ATOM 707 C C . ASP A 1 87 ? 18.087 -2.928 -14.705 1.00 73.31 87 ASP A C 1
ATOM 709 O O . ASP A 1 87 ? 17.100 -2.365 -14.234 1.00 73.31 87 ASP A O 1
ATOM 713 N N . THR A 1 88 ? 19.294 -2.821 -14.162 1.00 68.44 88 THR A N 1
ATOM 714 C CA . THR A 1 88 ? 19.595 -2.045 -12.955 1.00 68.44 88 THR A CA 1
ATOM 715 C C . THR A 1 88 ? 19.809 -0.559 -13.247 1.00 68.44 88 THR A C 1
ATOM 717 O O . THR A 1 88 ? 19.974 0.229 -12.317 1.00 68.44 88 THR A O 1
ATOM 720 N N . ARG A 1 89 ? 19.794 -0.148 -14.525 1.00 69.94 89 ARG A N 1
ATOM 721 C CA . ARG A 1 89 ? 20.094 1.228 -14.956 1.00 69.94 89 ARG A CA 1
ATOM 722 C C . ARG A 1 89 ? 18.885 2.164 -14.996 1.00 69.94 89 ARG A C 1
ATOM 724 O O . ARG A 1 89 ? 19.041 3.347 -15.295 1.00 69.94 89 ARG A O 1
ATOM 731 N N . THR A 1 90 ? 17.677 1.686 -14.697 1.00 73.00 90 THR A N 1
ATOM 732 C CA . THR A 1 90 ? 16.480 2.541 -14.679 1.00 73.00 90 THR A CA 1
ATOM 733 C C . THR A 1 90 ? 16.531 3.583 -13.562 1.00 73.00 90 THR A C 1
ATOM 735 O O . THR A 1 90 ? 16.496 3.246 -12.383 1.00 73.00 90 THR A O 1
ATOM 738 N N . LEU A 1 91 ? 16.517 4.863 -13.949 1.00 70.88 91 LEU A N 1
ATOM 739 C CA . LEU A 1 91 ? 16.552 6.031 -13.054 1.00 70.88 91 LEU A CA 1
ATOM 740 C C . LEU A 1 91 ? 15.349 6.134 -12.097 1.00 70.88 91 LEU A C 1
ATOM 742 O O . LEU A 1 91 ? 15.464 6.736 -11.032 1.00 70.88 91 LEU A O 1
ATOM 746 N N . LYS A 1 92 ? 14.193 5.571 -12.475 1.00 78.88 92 LYS A N 1
ATOM 747 C CA . LYS A 1 92 ? 12.966 5.530 -11.661 1.00 78.88 92 LYS A CA 1
ATOM 748 C C . LYS A 1 92 ? 12.367 4.122 -11.690 1.00 78.88 92 LYS A C 1
ATOM 750 O O . LYS A 1 92 ? 11.518 3.845 -12.542 1.00 78.88 92 LYS A O 1
ATOM 755 N N . PRO A 1 93 ? 12.830 3.212 -10.818 1.00 85.44 93 PRO A N 1
ATOM 756 C CA . PRO A 1 93 ? 12.293 1.862 -10.739 1.00 85.44 93 PRO A CA 1
ATOM 757 C C . PRO A 1 93 ? 10.782 1.873 -10.472 1.00 85.44 93 PRO A C 1
ATOM 759 O O . PRO A 1 93 ? 10.272 2.635 -9.643 1.00 85.44 93 PRO A O 1
ATOM 762 N N . LYS A 1 94 ? 10.067 1.015 -11.205 1.00 90.00 94 LYS A N 1
ATOM 763 C CA . LYS A 1 94 ? 8.614 0.861 -11.107 1.00 90.00 94 LYS A CA 1
ATOM 764 C C . LYS A 1 94 ? 8.243 -0.256 -10.136 1.00 90.00 94 LYS A C 1
ATOM 766 O O . LYS A 1 94 ? 8.704 -1.383 -10.279 1.00 90.00 94 LYS A O 1
ATOM 771 N N . 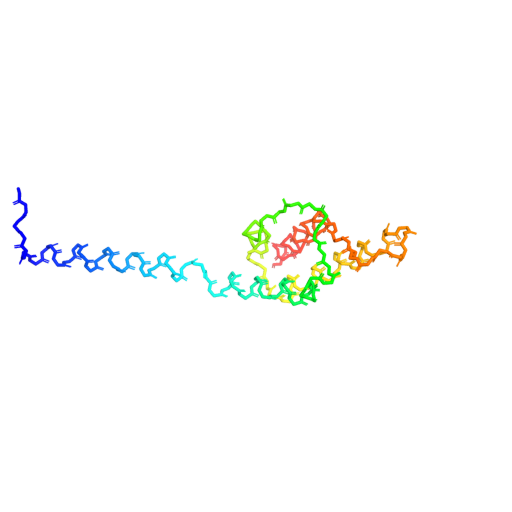ILE A 1 95 ? 7.397 0.050 -9.164 1.00 90.06 95 ILE A N 1
ATOM 772 C CA . ILE A 1 95 ? 6.826 -0.926 -8.238 1.00 90.06 95 ILE A CA 1
ATOM 773 C C . ILE A 1 95 ? 5.611 -1.551 -8.907 1.00 90.06 95 ILE A C 1
ATOM 775 O O . ILE A 1 95 ? 4.725 -0.838 -9.375 1.00 90.06 95 ILE A O 1
ATOM 779 N N . ASN A 1 96 ? 5.563 -2.877 -8.923 1.00 91.62 96 ASN A N 1
ATOM 780 C CA . ASN A 1 96 ? 4.420 -3.612 -9.429 1.00 91.62 96 ASN A CA 1
ATOM 781 C C . ASN A 1 96 ? 3.238 -3.468 -8.459 1.00 91.62 96 ASN A C 1
ATOM 783 O O . ASN A 1 96 ? 3.280 -3.980 -7.336 1.00 91.62 96 ASN A O 1
ATOM 787 N N . THR A 1 97 ? 2.178 -2.779 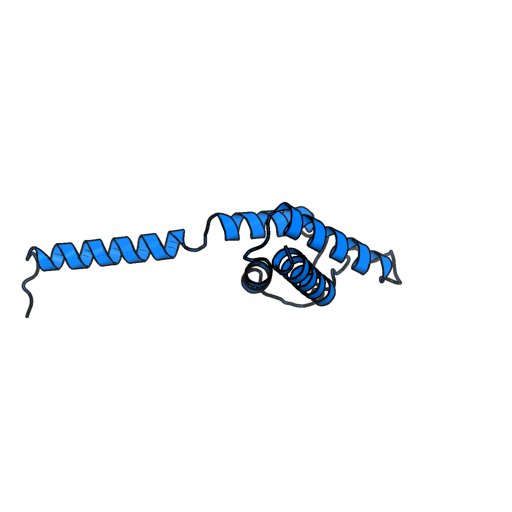-8.891 1.00 92.50 97 THR A N 1
ATOM 788 C CA . THR A 1 97 ? 0.988 -2.567 -8.059 1.00 92.50 97 THR A CA 1
ATOM 789 C C . THR A 1 97 ? 0.259 -3.873 -7.734 1.00 92.50 97 THR A C 1
ATOM 791 O O . THR A 1 97 ? -0.290 -3.976 -6.641 1.00 92.50 97 THR A O 1
ATOM 794 N N . GLN A 1 98 ? 0.285 -4.883 -8.618 1.00 92.38 98 GLN A N 1
ATOM 795 C CA . GLN A 1 98 ? -0.363 -6.175 -8.346 1.00 92.38 98 GLN A CA 1
ATOM 796 C C . GLN A 1 98 ? 0.277 -6.863 -7.153 1.00 92.38 98 GLN A C 1
ATOM 798 O O . GLN A 1 98 ? -0.409 -7.242 -6.215 1.00 92.38 98 GLN A O 1
ATOM 803 N N . ILE A 1 99 ? 1.611 -6.944 -7.163 1.00 93.00 99 ILE A N 1
ATOM 804 C CA . ILE A 1 99 ? 2.373 -7.596 -6.096 1.00 93.00 99 ILE A CA 1
ATOM 805 C C . ILE A 1 99 ? 2.039 -6.963 -4.746 1.00 93.00 99 ILE A C 1
ATOM 807 O O . ILE A 1 99 ? 1.957 -7.664 -3.740 1.00 93.00 99 ILE A O 1
ATOM 811 N N . TRP A 1 100 ? 1.859 -5.641 -4.708 1.00 94.94 100 TRP A N 1
ATOM 812 C CA . TRP A 1 100 ? 1.484 -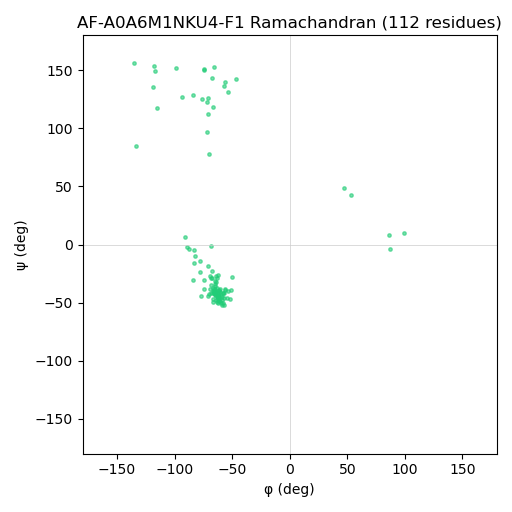4.974 -3.472 1.00 94.94 100 TRP A CA 1
ATOM 813 C C . TRP A 1 100 ? 0.042 -5.275 -3.049 1.00 94.94 100 TRP A C 1
ATOM 815 O O . TRP A 1 100 ? -0.175 -5.594 -1.883 1.00 94.94 100 TRP A O 1
ATOM 825 N N . GLN A 1 101 ? -0.920 -5.236 -3.975 1.00 93.25 101 GLN A N 1
ATOM 826 C CA . GLN A 1 101 ? -2.310 -5.609 -3.691 1.00 93.25 101 GLN A CA 1
ATOM 827 C C . GLN A 1 101 ? -2.412 -7.039 -3.149 1.00 93.25 101 GLN A C 1
ATOM 829 O O . GLN A 1 101 ? -3.041 -7.255 -2.116 1.00 93.25 101 GLN A O 1
ATOM 834 N N . ASP A 1 102 ? -1.724 -7.990 -3.779 1.00 94.56 102 ASP A N 1
ATOM 835 C CA . ASP A 1 102 ? -1.714 -9.391 -3.357 1.00 94.56 102 ASP A CA 1
ATOM 836 C C . ASP A 1 102 ? -1.129 -9.542 -1.941 1.00 94.56 102 ASP A C 1
ATOM 838 O O . ASP A 1 102 ? -1.649 -10.294 -1.121 1.00 94.56 102 ASP A O 1
ATOM 842 N N . LEU A 1 103 ? -0.073 -8.784 -1.618 1.00 95.25 103 LEU A N 1
ATOM 843 C CA . LEU A 1 103 ? 0.521 -8.762 -0.279 1.00 95.25 103 LEU A CA 1
ATOM 844 C C . LEU A 1 103 ? -0.422 -8.178 0.782 1.00 95.25 103 LEU A C 1
ATOM 846 O O . LEU A 1 103 ? -0.433 -8.669 1.909 1.00 95.25 103 LEU A O 1
ATOM 850 N N . LEU A 1 104 ? -1.197 -7.143 0.446 1.00 94.38 104 LEU A N 1
ATOM 851 C CA . LEU A 1 104 ? -2.204 -6.578 1.351 1.00 94.38 104 LEU A CA 1
ATOM 852 C C . LEU A 1 104 ? -3.329 -7.584 1.619 1.00 94.38 104 LEU A C 1
ATOM 854 O O . LEU A 1 104 ? -3.753 -7.722 2.763 1.00 94.38 104 LEU A O 1
ATOM 858 N N . ILE A 1 105 ? -3.785 -8.303 0.588 1.00 93.56 105 ILE A N 1
ATOM 859 C CA . ILE A 1 105 ? -4.815 -9.346 0.717 1.00 93.56 105 ILE A CA 1
ATOM 860 C C . ILE A 1 105 ? -4.317 -10.478 1.622 1.00 93.56 105 ILE A C 1
ATOM 862 O O . ILE A 1 105 ? -4.977 -10.799 2.607 1.00 93.56 105 ILE A O 1
ATOM 866 N N . GLN A 1 106 ? -3.116 -11.003 1.361 1.00 94.00 106 GLN A N 1
ATOM 867 C CA . GLN A 1 106 ? -2.504 -12.060 2.177 1.00 94.00 106 GLN A CA 1
ATOM 868 C C . GLN A 1 106 ? -2.372 -11.659 3.651 1.00 94.00 106 GLN A C 1
ATOM 870 O O . GLN A 1 106 ? -2.621 -12.462 4.547 1.00 94.00 106 GLN A O 1
ATOM 875 N N . GLU A 1 107 ? -1.977 -10.413 3.919 1.00 93.31 107 GLU A N 1
ATOM 876 C CA . GLU A 1 107 ? -1.856 -9.908 5.288 1.00 93.31 107 GLU A CA 1
ATOM 877 C C . GLU A 1 107 ? -3.230 -9.803 5.973 1.00 93.31 107 GLU A C 1
ATOM 879 O O . GLU A 1 107 ? -3.353 -10.169 7.140 1.00 93.31 107 GLU A O 1
ATOM 884 N N . LYS A 1 108 ? -4.278 -9.365 5.257 1.00 91.19 108 LYS A N 1
ATOM 885 C CA . LYS A 1 108 ? -5.654 -9.338 5.784 1.00 91.19 108 LYS A CA 1
ATOM 886 C C . LYS A 1 108 ? -6.153 -10.739 6.131 1.00 91.19 108 LYS A C 1
ATOM 888 O O . LYS A 1 108 ? -6.679 -10.941 7.221 1.00 91.19 108 LYS A O 1
ATOM 893 N N . GLU A 1 109 ? -5.948 -11.705 5.241 1.00 92.44 109 GLU A N 1
ATOM 894 C CA . GLU A 1 109 ? -6.326 -13.105 5.465 1.00 92.44 109 GLU A CA 1
ATOM 895 C C . GLU A 1 109 ? -5.592 -13.705 6.671 1.00 92.44 109 GLU A C 1
ATOM 897 O O . GLU A 1 109 ? -6.210 -14.334 7.527 1.00 92.44 109 GLU A O 1
ATOM 902 N N . ALA A 1 110 ? -4.287 -13.448 6.800 1.00 90.56 110 ALA A N 1
ATOM 903 C CA . ALA A 1 110 ? -3.488 -13.933 7.925 1.00 90.56 110 ALA A CA 1
ATOM 904 C C . ALA A 1 110 ? -3.934 -13.363 9.284 1.00 90.56 110 ALA A C 1
ATOM 906 O O . ALA A 1 110 ? -3.740 -14.007 10.316 1.00 90.56 110 ALA A O 1
ATOM 907 N N . LEU A 1 111 ? -4.509 -12.157 9.296 1.00 84.94 111 LEU A N 1
ATOM 908 C CA . LEU A 1 111 ? -5.060 -11.527 10.497 1.00 84.94 111 LEU A CA 1
ATOM 909 C C . LEU A 1 111 ? -6.491 -11.984 10.800 1.00 84.94 111 LEU A C 1
ATOM 911 O O . LEU A 1 111 ? -6.851 -12.043 11.968 1.00 84.94 111 LEU A O 1
ATOM 915 N N . ALA A 1 112 ? -7.281 -12.330 9.781 1.00 79.19 112 ALA A N 1
ATOM 916 C CA . ALA A 1 112 ? -8.647 -12.831 9.947 1.00 79.19 112 ALA A CA 1
ATOM 917 C C . ALA A 1 112 ? -8.712 -14.258 10.527 1.00 79.19 112 ALA A C 1
ATOM 919 O O . ALA A 1 112 ? -9.756 -14.673 11.019 1.00 7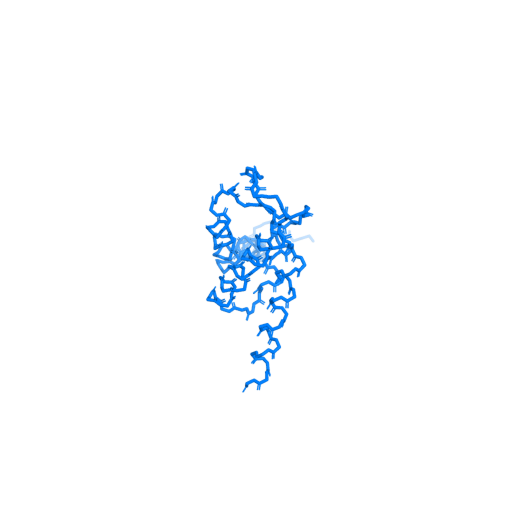9.19 112 ALA A O 1
ATOM 920 N N . ILE A 1 113 ? -7.609 -15.012 10.460 1.00 56.25 113 ILE A N 1
ATOM 921 C CA . ILE A 1 113 ? -7.490 -16.380 10.998 1.00 56.25 113 ILE A CA 1
ATOM 922 C C . ILE A 1 113 ? -6.979 -16.376 12.463 1.00 56.25 113 ILE A C 1
ATOM 924 O O . ILE A 1 113 ? -6.720 -17.433 13.038 1.00 56.25 113 ILE A O 1
ATOM 928 N N . LYS A 1 114 ? -6.840 -15.206 13.099 1.00 47.78 114 LYS A N 1
ATOM 929 C CA . LYS A 1 114 ? -6.504 -15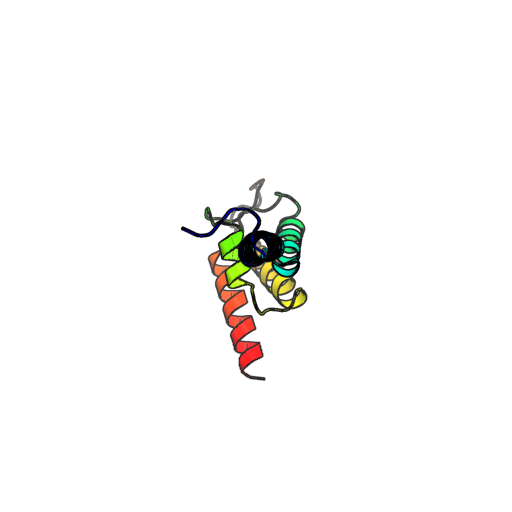.072 14.528 1.00 47.78 114 LYS A CA 1
ATOM 930 C C . LYS A 1 114 ? -7.721 -14.715 15.366 1.00 47.78 114 LYS A C 1
ATOM 932 O O . LYS A 1 114 ? -7.769 -15.222 16.507 1.00 47.78 114 LYS A O 1
#

Foldseek 3Di:
DDDPPDPVNVVVVVVVVVVVVCVVCVCDPLLVVLLVLLCVLLVNQLEEAPDPDDSVVVSVLQPPDDSVQLNVLSNVQVVVQCVPDPDPPDSYRHRYPVSSSVSSVVVVVVVVVD

Nearest PDB structures (foldseek):
  8vls-assembly1_J  TM=6.140E-01  e=8.702E-01  Homo sapiens
  5g4f-assembly1_P  TM=5.569E-01  e=6.569E-01  Thermoplasma acidophilum
  7mdm-assembly1_E  TM=6.525E-01  e=3.756E+00  Homo sapiens
  8u9p-assembly1_D  TM=4.970E-01  e=1.290E+00  Saccharomyces cerevisiae